Protein AF-A0A352S6Y1-F1 (afdb_monomer)

Mean predicted aligned error: 3.11 Å

Structure (mmCIF, N/CA/C/O backbone):
data_AF-A0A352S6Y1-F1
#
_entry.id   AF-A0A352S6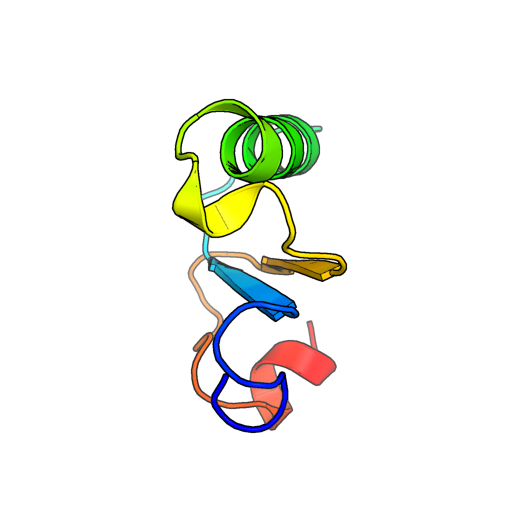Y1-F1
#
loop_
_atom_site.group_PDB
_atom_site.id
_atom_site.type_symbol
_atom_site.label_atom_id
_atom_site.label_alt_id
_atom_site.label_comp_id
_atom_site.label_asym_id
_atom_site.label_entity_id
_atom_site.label_seq_id
_atom_site.pdbx_PDB_ins_code
_atom_site.Cartn_x
_atom_site.Cartn_y
_atom_site.Cartn_z
_atom_site.occupancy
_atom_site.B_iso_or_equiv
_atom_site.auth_seq_id
_atom_site.auth_comp_id
_atom_site.auth_asym_id
_atom_site.auth_atom_id
_atom_site.pdbx_PDB_model_num
ATOM 1 N N . PRO A 1 1 ? 2.228 -6.039 -8.789 1.00 81.75 1 PRO A N 1
ATOM 2 C CA . PRO A 1 1 ? 1.875 -5.993 -10.229 1.00 81.75 1 PRO A CA 1
ATOM 3 C C . PRO A 1 1 ? 3.046 -6.407 -11.137 1.00 81.75 1 PRO A C 1
ATOM 5 O O . PRO A 1 1 ? 4.173 -5.961 -10.898 1.00 81.75 1 PRO A O 1
ATOM 8 N N . PRO A 1 2 ? 2.803 -7.239 -12.165 1.00 81.19 2 PRO A N 1
ATOM 9 C CA . PRO A 1 2 ? 3.812 -7.592 -13.165 1.00 81.19 2 PRO A CA 1
ATOM 10 C C . PRO A 1 2 ? 4.392 -6.366 -13.883 1.00 81.19 2 PRO A C 1
ATOM 12 O O . PRO A 1 2 ? 5.595 -6.334 -14.138 1.00 81.19 2 PRO A O 1
ATOM 15 N N . GLU A 1 3 ? 3.591 -5.313 -14.109 1.00 84.00 3 GLU A N 1
ATOM 16 C CA . GLU A 1 3 ? 4.059 -4.074 -14.758 1.00 84.00 3 GLU A CA 1
ATOM 17 C C . GLU A 1 3 ? 5.084 -3.314 -13.896 1.00 84.00 3 GLU A C 1
ATOM 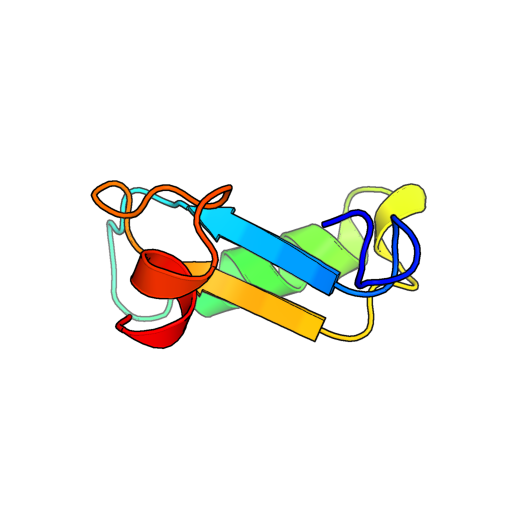19 O O . GLU A 1 3 ? 5.938 -2.597 -14.409 1.00 84.00 3 GLU A O 1
ATOM 24 N N . GLY A 1 4 ? 5.071 -3.531 -12.577 1.00 84.94 4 GLY A N 1
ATOM 25 C CA . GLY A 1 4 ? 6.053 -3.002 -11.624 1.00 84.94 4 GLY A CA 1
ATOM 26 C C . GLY A 1 4 ? 7.328 -3.845 -11.514 1.00 84.94 4 GLY A C 1
ATOM 27 O O . GLY A 1 4 ? 7.957 -3.868 -10.452 1.00 84.94 4 GLY A O 1
ATOM 28 N N . CYS A 1 5 ? 7.680 -4.595 -12.562 1.00 87.50 5 CYS A N 1
ATOM 29 C CA . CYS A 1 5 ? 8.773 -5.570 -12.566 1.00 87.50 5 CYS A CA 1
ATOM 30 C C . CYS A 1 5 ? 8.692 -6.553 -11.384 1.00 87.50 5 CYS A C 1
ATOM 32 O O . CYS A 1 5 ? 9.709 -6.848 -10.765 1.00 87.50 5 CYS A O 1
ATOM 34 N N . SER A 1 6 ? 7.488 -7.004 -11.022 1.00 82.81 6 SER A N 1
ATOM 35 C CA . SER A 1 6 ? 7.195 -7.978 -9.951 1.00 82.81 6 SER A CA 1
ATOM 36 C C . SER A 1 6 ? 7.544 -7.584 -8.505 1.00 82.81 6 SER A C 1
ATOM 38 O O . SER A 1 6 ? 6.927 -8.125 -7.592 1.00 82.81 6 SER A O 1
ATOM 40 N N . TYR A 1 7 ? 8.483 -6.663 -8.261 1.00 89.12 7 TYR A N 1
ATOM 41 C CA . TYR A 1 7 ? 8.966 -6.341 -6.907 1.00 89.12 7 TYR A CA 1
ATOM 42 C C . TYR A 1 7 ? 9.104 -4.842 -6.605 1.00 89.12 7 TYR A C 1
ATOM 44 O O . TYR A 1 7 ? 9.313 -4.481 -5.446 1.00 89.12 7 TYR A O 1
ATOM 52 N N . ARG A 1 8 ? 9.016 -3.949 -7.604 1.00 91.75 8 ARG A N 1
ATOM 53 C CA . ARG A 1 8 ? 9.268 -2.507 -7.398 1.00 91.75 8 ARG A CA 1
ATOM 54 C C . ARG A 1 8 ? 8.056 -1.749 -6.865 1.00 91.75 8 ARG A C 1
ATOM 56 O O . ARG A 1 8 ? 8.242 -0.677 -6.293 1.00 91.75 8 ARG A O 1
ATOM 63 N N . ILE A 1 9 ? 6.858 -2.303 -7.049 1.00 93.38 9 ILE A N 1
ATOM 64 C CA . ILE A 1 9 ? 5.591 -1.732 -6.590 1.00 93.38 9 ILE A CA 1
ATOM 65 C C . ILE A 1 9 ? 4.828 -2.792 -5.798 1.00 93.38 9 ILE A C 1
ATOM 67 O O . ILE A 1 9 ? 4.609 -3.896 -6.304 1.00 93.38 9 ILE A O 1
ATOM 71 N N . ALA A 1 10 ? 4.393 -2.438 -4.593 1.00 94.12 10 ALA A N 1
ATOM 72 C CA . ALA A 1 10 ? 3.431 -3.201 -3.809 1.00 94.12 10 ALA A CA 1
ATOM 73 C C . ALA A 1 10 ? 2.150 -2.382 -3.629 1.00 94.12 10 ALA A C 1
ATOM 75 O O . ALA A 1 10 ? 2.208 -1.195 -3.312 1.00 94.12 10 ALA A O 1
ATOM 76 N N . VAL A 1 11 ? 1.006 -3.033 -3.823 1.00 95.12 11 VAL A N 1
ATOM 77 C CA . VAL A 1 11 ? -0.315 -2.493 -3.488 1.00 95.12 11 VAL A CA 1
ATOM 78 C C . VAL A 1 11 ? -0.852 -3.350 -2.351 1.00 95.12 11 VAL A C 1
ATOM 80 O O . VAL A 1 11 ? -0.828 -4.579 -2.447 1.00 95.12 11 VAL A O 1
ATOM 83 N N . VAL A 1 12 ? -1.250 -2.718 -1.253 1.00 95.19 12 VAL A N 1
ATOM 84 C CA . VAL A 1 12 ? -1.669 -3.395 -0.021 1.00 95.19 12 VAL A CA 1
ATOM 85 C C . VAL A 1 12 ? -3.034 -2.861 0.382 1.00 95.19 12 VAL A C 1
ATOM 87 O O . VAL A 1 12 ? -3.144 -1.674 0.675 1.00 95.19 12 VAL A O 1
ATOM 90 N N . SER A 1 13 ? -4.048 -3.726 0.432 1.00 96.31 13 SER A N 1
ATOM 91 C CA . SER A 1 13 ? -5.318 -3.374 1.066 1.00 96.31 13 SER A CA 1
ATOM 92 C C . SER A 1 13 ? -5.265 -3.664 2.561 1.00 96.31 13 SER A C 1
ATOM 94 O O . SER A 1 13 ? -4.621 -4.620 3.012 1.00 96.31 13 SER A O 1
ATOM 96 N N . MET A 1 14 ? -5.907 -2.814 3.355 1.00 95.56 14 MET A N 1
ATOM 97 C CA . MET A 1 14 ? -5.960 -2.973 4.804 1.00 95.56 14 MET A CA 1
ATOM 98 C C . MET A 1 14 ? -7.296 -2.530 5.385 1.00 95.56 14 MET A C 1
ATOM 100 O O . MET A 1 14 ? -7.892 -1.556 4.950 1.00 95.56 14 MET A O 1
ATOM 104 N N . LYS A 1 15 ? -7.704 -3.184 6.475 1.00 96.44 15 LYS A N 1
ATOM 105 C CA . LYS A 1 15 ? -8.820 -2.724 7.307 1.00 96.44 15 LYS A CA 1
ATOM 106 C C . LYS A 1 15 ? -8.328 -1.661 8.279 1.00 96.44 15 LYS A C 1
ATOM 108 O O . LYS A 1 15 ? -7.626 -1.955 9.255 1.00 96.44 15 LYS A O 1
ATOM 113 N N . LYS A 1 16 ? -8.639 -0.400 8.002 1.00 95.69 16 LYS A N 1
ATOM 114 C CA . LYS A 1 16 ? -8.172 0.732 8.806 1.00 95.69 16 LYS A CA 1
ATOM 115 C C . LYS A 1 16 ? -8.877 0.795 10.162 1.00 95.69 16 LYS A C 1
ATOM 117 O O . LYS A 1 16 ? -10.092 0.867 10.239 1.00 95.69 16 LYS A O 1
ATOM 122 N N . ALA A 1 17 ? -8.089 0.818 11.242 1.00 96.06 17 ALA A N 1
ATOM 123 C CA . ALA A 1 17 ? -8.599 0.870 12.614 1.00 96.06 17 ALA A CA 1
ATOM 124 C C . ALA A 1 17 ? -8.319 2.207 13.324 1.00 96.06 17 ALA A C 1
ATOM 126 O O . ALA A 1 17 ? -9.006 2.553 14.278 1.00 96.06 17 ALA A O 1
ATOM 127 N N . TYR A 1 18 ? -7.302 2.961 12.891 1.00 95.81 18 TYR A N 1
ATOM 128 C CA . TYR A 1 18 ? -6.920 4.232 13.511 1.00 95.81 18 TYR A CA 1
ATOM 129 C C . TYR A 1 18 ? -6.171 5.153 12.532 1.00 95.81 18 TYR A C 1
ATOM 131 O O . TYR A 1 18 ? -5.654 4.722 11.495 1.00 95.81 18 TYR A O 1
ATOM 139 N N . ALA A 1 19 ? -6.101 6.447 12.854 1.00 95.69 19 ALA A N 1
ATOM 1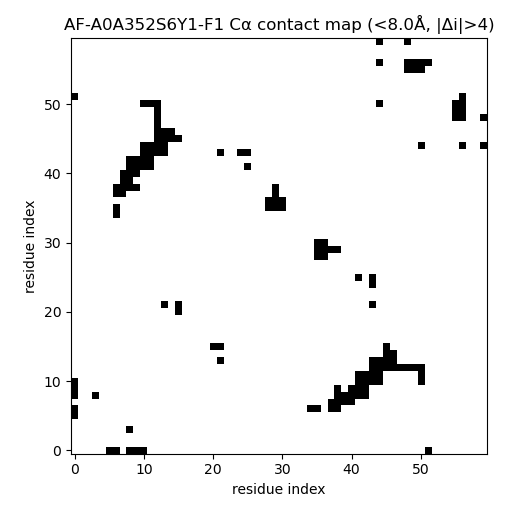40 C CA . ALA A 1 19 ? -5.385 7.433 12.046 1.00 95.69 19 ALA A CA 1
ATOM 141 C C . ALA A 1 19 ? -3.871 7.149 12.033 1.00 95.69 19 ALA A C 1
ATOM 143 O O . ALA A 1 19 ? -3.256 6.924 13.070 1.00 95.69 19 ALA A O 1
ATOM 144 N N . GLY A 1 20 ? -3.255 7.143 10.848 1.00 94.56 20 GLY A N 1
ATOM 145 C CA . GLY A 1 20 ? -1.836 6.801 10.686 1.00 94.56 20 GLY A CA 1
ATOM 146 C C . GLY A 1 20 ? -1.536 5.299 10.588 1.00 94.56 20 GLY A C 1
ATOM 147 O O . GLY A 1 20 ? -0.377 4.939 10.378 1.00 94.56 20 GLY A O 1
ATOM 148 N N . HIS A 1 21 ? -2.549 4.425 10.653 1.00 96.38 21 HIS A N 1
ATOM 149 C CA . HIS A 1 21 ? -2.377 2.976 10.494 1.00 96.38 21 HIS A CA 1
ATOM 150 C C . HIS A 1 21 ? -1.685 2.606 9.163 1.00 96.38 21 HIS A C 1
ATOM 152 O O . HIS A 1 21 ? -0.783 1.772 9.163 1.00 96.38 21 HIS A O 1
ATOM 158 N N . ALA A 1 22 ? -1.981 3.324 8.071 1.00 95.44 22 ALA A N 1
ATOM 159 C CA . ALA A 1 22 ? -1.331 3.128 6.770 1.00 95.44 22 ALA A CA 1
ATOM 160 C C . ALA A 1 22 ? 0.200 3.297 6.818 1.00 95.44 22 ALA A C 1
ATOM 162 O O . ALA A 1 22 ? 0.931 2.468 6.286 1.00 95.44 22 ALA A O 1
ATOM 163 N N . LYS A 1 23 ? 0.714 4.310 7.534 1.00 95.25 23 LYS A N 1
ATOM 164 C CA . LYS A 1 23 ? 2.168 4.528 7.664 1.00 95.25 23 LYS A CA 1
ATOM 165 C C . LYS A 1 23 ? 2.852 3.357 8.367 1.00 95.25 23 LYS A C 1
ATOM 167 O O . LYS A 1 23 ? 3.944 2.958 7.975 1.00 95.25 23 LYS A O 1
ATOM 172 N N . ARG A 1 24 ? 2.200 2.776 9.380 1.00 95.06 24 ARG A N 1
ATOM 173 C CA . ARG A 1 24 ? 2.708 1.580 10.070 1.00 95.06 24 ARG A CA 1
ATOM 174 C C . ARG A 1 24 ? 2.820 0.394 9.113 1.00 95.06 24 ARG A C 1
ATOM 176 O O . ARG A 1 24 ? 3.829 -0.303 9.151 1.00 95.06 24 ARG A O 1
ATOM 183 N N . VAL A 1 25 ? 1.822 0.191 8.251 1.00 95.00 25 VAL A N 1
ATOM 184 C CA . VAL A 1 25 ? 1.853 -0.866 7.228 1.00 95.00 25 VAL A CA 1
ATOM 185 C C . VAL A 1 25 ? 2.985 -0.620 6.229 1.00 95.00 25 VAL A C 1
ATOM 187 O O . VAL A 1 25 ? 3.767 -1.533 5.983 1.00 95.00 25 VAL A O 1
ATOM 190 N N . MET A 1 26 ? 3.156 0.613 5.738 1.00 94.50 26 MET A N 1
ATOM 191 C CA . MET A 1 26 ? 4.251 0.962 4.817 1.00 94.50 26 MET A CA 1
ATOM 192 C C . MET A 1 26 ? 5.631 0.633 5.402 1.00 94.50 26 MET A C 1
ATOM 194 O O . MET A 1 26 ? 6.429 -0.049 4.761 1.00 94.50 26 MET A O 1
ATOM 198 N N . PHE A 1 27 ? 5.906 1.051 6.642 1.00 94.12 27 PHE A N 1
ATOM 199 C CA . PHE A 1 27 ? 7.175 0.718 7.297 1.00 94.12 27 PHE A CA 1
ATOM 200 C C . PHE A 1 27 ? 7.318 -0.783 7.580 1.00 94.12 27 PHE A C 1
ATOM 202 O O . PHE A 1 27 ? 8.427 -1.314 7.501 1.00 94.12 27 PHE A O 1
ATOM 209 N N . GLY A 1 28 ? 6.217 -1.483 7.864 1.00 94.31 28 GLY A N 1
ATOM 210 C CA . GLY A 1 28 ? 6.210 -2.938 8.016 1.00 94.31 28 GLY A CA 1
ATOM 211 C C . GLY A 1 28 ? 6.627 -3.657 6.733 1.00 94.31 28 GLY A C 1
ATOM 212 O O . GLY A 1 28 ? 7.487 -4.533 6.778 1.00 94.31 28 GLY A O 1
ATOM 213 N N . VAL A 1 29 ? 6.095 -3.240 5.581 1.00 93.00 29 VAL A N 1
ATOM 214 C CA . VAL A 1 29 ? 6.442 -3.819 4.272 1.00 93.00 29 VAL A CA 1
ATOM 215 C C . VAL A 1 29 ? 7.936 -3.655 3.971 1.00 93.00 29 VAL A C 1
ATOM 217 O O . VAL A 1 29 ? 8.570 -4.617 3.549 1.00 93.00 29 VAL A O 1
ATOM 220 N N . TRP A 1 30 ? 8.534 -2.495 4.256 1.00 93.19 30 TRP A N 1
ATOM 221 C CA . TRP A 1 30 ? 9.970 -2.286 4.023 1.00 93.19 30 TRP A CA 1
ATOM 222 C C . TRP A 1 30 ? 10.903 -3.026 4.985 1.00 93.19 30 TRP A C 1
ATOM 224 O O . TRP A 1 30 ? 12.040 -3.317 4.617 1.00 93.19 30 TRP A O 1
ATOM 234 N N . SER A 1 31 ? 10.465 -3.291 6.216 1.00 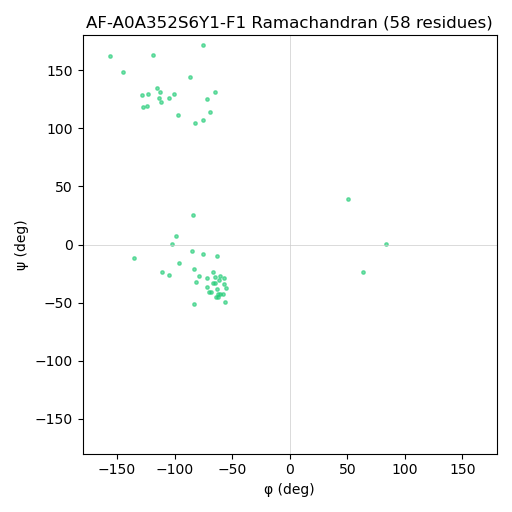90.56 31 SER A N 1
ATOM 235 C CA . SER A 1 31 ? 11.350 -3.784 7.281 1.00 90.56 31 SER A CA 1
ATOM 236 C C . SER A 1 31 ? 11.193 -5.268 7.596 1.00 90.56 31 SER A C 1
ATOM 238 O O . SER A 1 31 ? 12.142 -5.882 8.079 1.00 90.56 31 SER A O 1
ATOM 240 N N . PHE A 1 32 ? 10.025 -5.859 7.337 1.00 91.81 32 PHE A N 1
ATOM 241 C CA . PHE A 1 32 ? 9.717 -7.193 7.847 1.00 91.81 32 PHE A CA 1
ATOM 242 C C . PHE A 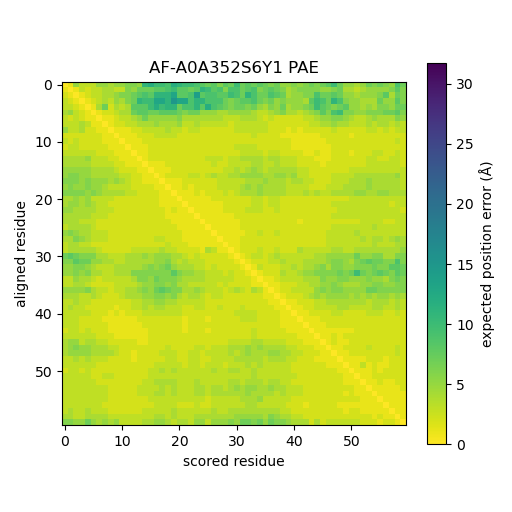1 32 ? 10.287 -8.321 6.977 1.00 91.81 32 PHE A C 1
ATOM 244 O O . PHE A 1 32 ? 10.968 -9.210 7.484 1.00 91.81 32 PHE A O 1
ATOM 251 N N . LEU A 1 33 ? 10.042 -8.294 5.662 1.00 90.31 33 LEU A N 1
ATOM 252 C CA . LEU A 1 33 ? 10.490 -9.343 4.741 1.00 90.31 33 LEU A CA 1
ATOM 253 C C . LEU A 1 33 ? 11.556 -8.818 3.787 1.00 90.31 33 LEU A C 1
ATOM 255 O O . LEU A 1 33 ? 11.358 -7.824 3.089 1.00 90.31 33 LEU A O 1
ATOM 259 N N . ARG A 1 34 ? 12.656 -9.569 3.659 1.00 88.94 34 ARG A N 1
ATOM 260 C CA . ARG A 1 34 ? 13.778 -9.222 2.767 1.00 88.94 34 ARG A CA 1
ATOM 261 C C . ARG A 1 34 ? 13.363 -9.043 1.304 1.00 88.94 34 ARG A C 1
ATOM 263 O O . ARG A 1 34 ? 13.976 -8.259 0.589 1.00 88.94 34 ARG A O 1
ATOM 270 N N . GLN A 1 35 ? 12.309 -9.736 0.874 1.00 84.44 35 GLN A N 1
ATOM 271 C CA . GLN A 1 35 ? 11.774 -9.655 -0.487 1.00 84.44 35 GLN A CA 1
ATOM 272 C C . GLN A 1 35 ? 11.206 -8.268 -0.834 1.00 84.44 35 GLN A C 1
ATOM 274 O O . GLN A 1 35 ? 11.249 -7.874 -1.997 1.00 84.44 35 GLN A O 1
ATOM 279 N N . PHE A 1 36 ? 10.725 -7.515 0.159 1.00 89.19 36 PHE A N 1
ATOM 280 C CA . PHE A 1 36 ? 10.089 -6.207 -0.037 1.00 89.19 36 PHE A CA 1
ATOM 281 C C . PHE A 1 36 ? 10.997 -5.016 0.312 1.00 89.19 36 PHE A C 1
ATOM 283 O O . PHE A 1 36 ? 10.611 -3.862 0.140 1.00 89.19 36 PHE A O 1
ATOM 290 N N . MET A 1 37 ? 12.243 -5.267 0.731 1.00 88.06 37 MET A N 1
ATOM 291 C CA . MET A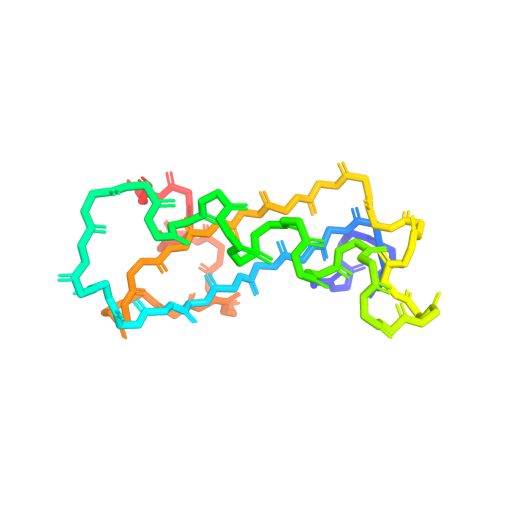 1 37 ? 13.200 -4.203 1.072 1.00 88.06 37 MET A CA 1
ATOM 292 C C . MET A 1 37 ? 13.525 -3.279 -0.111 1.00 88.06 37 MET A C 1
ATOM 294 O O . MET A 1 37 ? 13.808 -2.102 0.084 1.00 88.06 37 MET A O 1
ATOM 298 N N . TYR A 1 38 ? 13.488 -3.801 -1.341 1.00 89.00 38 TYR A N 1
ATOM 299 C CA . TYR A 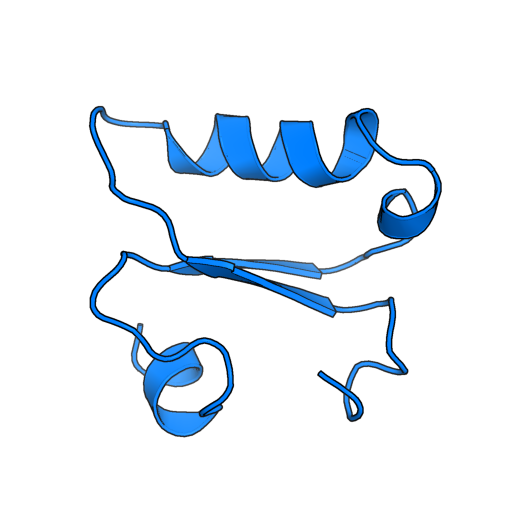1 38 ? 13.773 -3.036 -2.564 1.00 89.00 38 TYR A CA 1
ATOM 300 C C . TYR A 1 38 ? 12.516 -2.550 -3.289 1.00 89.00 38 TYR A C 1
ATOM 302 O O . TYR A 1 38 ? 12.600 -2.022 -4.404 1.00 89.00 38 TYR A O 1
ATOM 310 N N . THR A 1 39 ? 11.346 -2.728 -2.681 1.00 92.00 39 THR A N 1
ATOM 311 C CA . THR A 1 39 ? 10.099 -2.187 -3.208 1.00 92.00 39 THR A CA 1
ATOM 312 C C . THR A 1 39 ? 10.142 -0.671 -3.069 1.00 92.00 39 THR A C 1
ATOM 314 O O . THR A 1 39 ? 10.213 -0.140 -1.966 1.00 92.00 39 THR A O 1
ATOM 317 N N . LYS A 1 40 ? 10.163 0.048 -4.194 1.00 92.56 40 LYS A N 1
ATOM 318 C CA . LYS A 1 40 ? 10.326 1.510 -4.198 1.00 92.56 40 LYS A CA 1
ATOM 319 C C . LYS A 1 40 ? 9.020 2.242 -3.919 1.00 92.56 40 LYS A C 1
ATOM 321 O O . LYS A 1 40 ? 9.044 3.314 -3.328 1.00 92.56 40 LYS A O 1
ATOM 326 N N . PHE A 1 41 ? 7.905 1.662 -4.349 1.00 92.88 41 PHE A N 1
ATOM 327 C CA . PHE A 1 41 ? 6.583 2.258 -4.213 1.00 92.88 41 PHE A CA 1
ATOM 328 C C . PHE A 1 41 ? 5.663 1.315 -3.449 1.00 92.88 41 PHE A C 1
ATOM 330 O O . PHE A 1 41 ? 5.544 0.139 -3.794 1.00 92.88 41 PHE A O 1
ATOM 337 N N . ILE A 1 42 ? 5.009 1.847 -2.422 1.00 94.62 42 ILE A N 1
ATOM 338 C CA . ILE A 1 42 ? 3.978 1.148 -1.661 1.00 94.62 42 ILE A CA 1
ATOM 339 C C . ILE A 1 42 ? 2.730 2.016 -1.720 1.00 94.62 42 ILE A C 1
ATOM 341 O O . ILE A 1 42 ? 2.756 3.157 -1.260 1.00 94.62 42 ILE A O 1
ATOM 345 N N . VAL A 1 43 ? 1.660 1.469 -2.286 1.00 95.06 43 VAL A N 1
ATOM 346 C CA . VAL A 1 43 ? 0.330 2.078 -2.282 1.00 95.06 43 VAL A CA 1
ATOM 347 C C . VAL A 1 43 ? -0.509 1.314 -1.271 1.00 95.06 43 VAL A C 1
ATOM 349 O O . VAL A 1 43 ? -0.572 0.085 -1.318 1.00 95.06 43 VAL A O 1
ATOM 352 N N . VAL A 1 44 ? -1.101 2.034 -0.325 1.00 96.31 44 VAL A N 1
ATOM 353 C CA . VAL A 1 44 ? -1.968 1.451 0.699 1.00 96.31 44 VAL A CA 1
ATOM 354 C C . VAL A 1 44 ? -3.384 1.923 0.432 1.00 96.31 44 VAL A C 1
ATOM 356 O O . VAL A 1 44 ? -3.615 3.128 0.400 1.00 96.31 44 VAL A O 1
ATOM 359 N N . VAL A 1 45 ? -4.294 0.973 0.253 1.00 96.62 45 VAL A N 1
ATOM 360 C CA . VAL A 1 45 ? -5.721 1.202 0.001 1.00 96.62 45 VAL A CA 1
ATOM 361 C C . VAL A 1 45 ? -6.552 0.574 1.123 1.00 96.62 45 VAL A C 1
ATOM 363 O O . VAL A 1 45 ? -6.040 -0.242 1.901 1.00 96.62 45 VAL A O 1
ATOM 366 N N . ASP A 1 46 ? -7.812 0.978 1.249 1.00 96.19 46 ASP A N 1
ATOM 367 C CA . ASP A 1 46 ? -8.754 0.356 2.183 1.00 96.19 46 ASP A CA 1
ATOM 368 C C . ASP A 1 46 ? -9.232 -1.018 1.649 1.00 96.19 46 ASP A C 1
ATOM 370 O O . ASP A 1 46 ? -8.840 -1.455 0.562 1.00 96.19 46 ASP A O 1
ATOM 374 N N . ASP A 1 47 ? -9.968 -1.787 2.458 1.00 95.94 47 ASP A N 1
ATOM 375 C CA . ASP A 1 47 ? -10.318 -3.184 2.158 1.00 95.94 47 ASP A CA 1
ATOM 376 C C . ASP A 1 47 ? -11.413 -3.368 1.099 1.00 95.94 47 ASP A C 1
ATOM 378 O O . ASP A 1 47 ? -11.654 -4.498 0.672 1.00 95.94 47 ASP A O 1
ATOM 382 N N . ASP A 1 48 ? -12.045 -2.280 0.675 1.00 95.81 48 ASP A N 1
ATOM 383 C CA . ASP A 1 48 ? -13.062 -2.220 -0.372 1.00 95.81 48 ASP A CA 1
ATOM 384 C C . ASP A 1 48 ? -12.487 -2.102 -1.795 1.00 95.81 48 ASP A C 1
ATOM 386 O O . ASP A 1 48 ? -13.248 -2.195 -2.754 1.00 95.81 48 ASP A O 1
ATOM 390 N N . ILE A 1 49 ? -11.165 -1.955 -1.938 1.00 96.06 49 ILE A N 1
ATOM 391 C CA . ILE A 1 49 ? -10.471 -1.830 -3.229 1.00 96.06 49 ILE A CA 1
ATOM 392 C C . ILE A 1 49 ? -9.825 -3.150 -3.658 1.00 96.06 49 ILE A C 1
ATOM 394 O O . ILE A 1 49 ? -9.022 -3.733 -2.913 1.00 96.06 49 ILE A O 1
ATOM 398 N N . ASP A 1 50 ? -10.074 -3.587 -4.898 1.00 94.69 50 ASP A N 1
ATOM 399 C CA . ASP A 1 50 ? -9.323 -4.690 -5.499 1.00 94.69 50 ASP A CA 1
ATOM 400 C C . ASP A 1 50 ? -7.920 -4.232 -5.921 1.00 94.69 50 ASP A C 1
ATOM 402 O O . ASP A 1 50 ? -7.699 -3.574 -6.936 1.00 94.69 50 ASP A O 1
ATOM 406 N N . VAL A 1 51 ? -6.918 -4.677 -5.161 1.00 94.75 51 VAL A N 1
ATOM 407 C CA . VAL A 1 51 ? -5.492 -4.405 -5.409 1.00 94.75 51 VAL A CA 1
ATOM 408 C C . VAL A 1 51 ? -4.954 -4.974 -6.727 1.00 94.75 51 VAL A C 1
ATOM 410 O O . VAL A 1 51 ? -3.801 -4.700 -7.084 1.00 94.75 51 VAL A O 1
ATOM 413 N N . ARG A 1 52 ? -5.724 -5.821 -7.420 1.00 92.81 52 ARG A N 1
ATOM 414 C CA . ARG A 1 52 ? -5.366 -6.38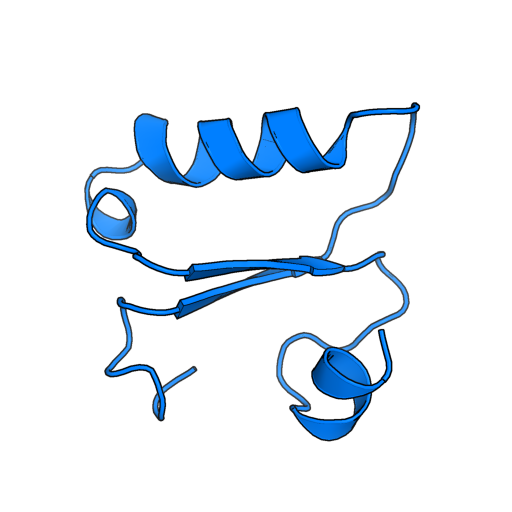8 -8.727 1.00 92.81 52 ARG A CA 1
ATOM 415 C C . ARG A 1 52 ? -5.975 -5.619 -9.898 1.00 92.81 52 ARG A C 1
ATOM 417 O O . ARG A 1 52 ? -5.475 -5.800 -11.009 1.00 92.81 52 ARG A O 1
ATOM 424 N N . ASP A 1 53 ? -6.976 -4.765 -9.671 1.00 94.62 53 ASP A N 1
ATOM 425 C CA . ASP A 1 53 ? -7.510 -3.863 -10.693 1.00 94.62 53 ASP A CA 1
ATOM 426 C C . ASP A 1 53 ? -6.878 -2.473 -10.567 1.00 94.62 53 ASP A C 1
ATOM 428 O O . ASP A 1 53 ? -7.135 -1.698 -9.646 1.00 94.62 53 ASP A O 1
ATOM 432 N N . TRP A 1 54 ? -6.058 -2.120 -11.555 1.00 91.31 54 TRP A N 1
ATOM 433 C CA . TRP A 1 54 ? -5.413 -0.814 -11.607 1.00 91.31 54 TRP A CA 1
ATOM 434 C C . TRP A 1 54 ? -6.388 0.360 -11.673 1.00 91.31 54 TRP A C 1
ATOM 436 O O . TRP A 1 54 ? -6.029 1.449 -11.230 1.00 91.31 54 TRP A O 1
ATOM 446 N N . LYS A 1 55 ? -7.596 0.182 -12.213 1.00 93.44 55 LYS A N 1
ATOM 447 C CA . LYS A 1 55 ? -8.581 1.270 -12.276 1.00 93.44 55 LYS A CA 1
ATOM 448 C C . LYS A 1 55 ? -9.093 1.637 -10.889 1.00 93.44 55 LYS A C 1
ATOM 450 O O . LYS A 1 55 ? -9.205 2.825 -10.600 1.00 93.44 55 LYS A O 1
ATOM 455 N N . GLU A 1 56 ? -9.348 0.645 -10.042 1.00 94.44 56 GLU A N 1
ATOM 456 C CA . GLU A 1 56 ? -9.779 0.875 -8.661 1.00 94.44 56 GLU A CA 1
ATOM 457 C C . GLU A 1 56 ? -8.639 1.447 -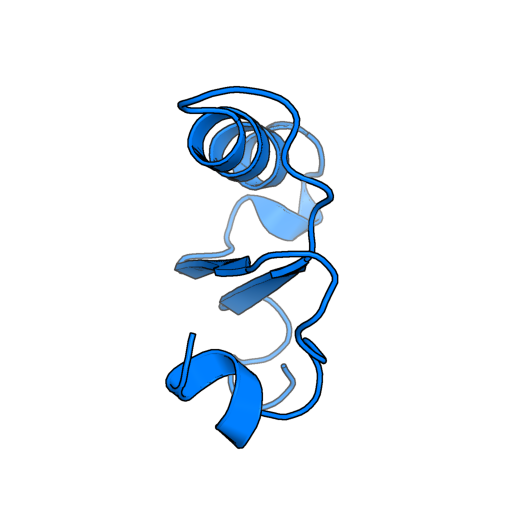7.812 1.00 94.44 56 GLU A C 1
ATOM 459 O O . GLU A 1 56 ? -8.836 2.411 -7.078 1.00 94.44 56 GLU A O 1
ATOM 464 N N . VAL A 1 57 ? -7.416 0.934 -7.986 1.00 92.75 57 VAL A N 1
ATOM 465 C CA . VAL A 1 57 ? -6.229 1.420 -7.259 1.00 92.75 57 VAL A CA 1
ATOM 466 C C . VAL A 1 57 ? -5.864 2.867 -7.612 1.00 92.75 57 VAL A C 1
ATOM 468 O O . VAL A 1 57 ? -5.336 3.571 -6.763 1.00 92.75 57 VAL A O 1
ATOM 471 N N . ILE A 1 58 ? -6.099 3.312 -8.851 1.00 92.62 58 ILE A N 1
ATOM 472 C CA . ILE A 1 58 ? -5.854 4.707 -9.270 1.00 92.62 58 ILE A CA 1
ATOM 473 C C . ILE A 1 58 ? -6.983 5.645 -8.814 1.00 92.62 58 ILE A C 1
ATOM 475 O O . ILE A 1 58 ? -6.760 6.846 -8.676 1.00 92.62 58 ILE A O 1
ATOM 479 N N . TRP A 1 59 ? -8.196 5.119 -8.636 1.00 94.81 59 TRP A N 1
ATOM 480 C CA . TRP A 1 59 ? -9.332 5.887 -8.131 1.00 94.81 59 TRP A CA 1
ATOM 481 C C . TRP A 1 59 ? -9.199 6.213 -6.636 1.00 94.81 59 TRP A C 1
ATOM 483 O O . TRP A 1 59 ? -9.596 7.306 -6.226 1.00 94.81 59 TRP A O 1
ATOM 493 N N . ALA A 1 60 ? -8.645 5.276 -5.863 1.00 90.06 60 ALA A N 1
ATOM 494 C CA . ALA A 1 60 ? -8.351 5.416 -4.437 1.00 90.06 60 ALA A CA 1
ATOM 495 C C . ALA A 1 60 ? -7.194 6.394 -4.155 1.00 90.06 60 ALA A C 1
ATOM 497 O O . ALA A 1 60 ? -7.306 7.160 -3.168 1.00 90.06 60 ALA A O 1
#

Solvent-accessible surface area (backbone atoms only — not comparable to full-atom values): 3679 Å² total; per-residue (Å²): 80,72,92,36,73,65,42,37,32,45,66,43,61,39,83,83,85,57,91,67,47,64,60,56,50,53,55,44,49,46,69,72,44,81,82,34,52,72,34,78,40,77,48,76,46,50,69,90,48,53,73,83,40,66,70,49,59,70,72,107

pLDDT: mean 92.6, std 3.91, range [81.19, 96.62]

Secondary structure (DSSP, 8-state):
-GGGTTTSEEEEEE---STTHHHHHHHHHHHH-GGGTT--EEEEEETTS-TT-HHHHHH-

Radius of gyration: 11.5 Å; Cα contacts (8 Å, |Δi|>4): 75; chains: 1; bounding box: 27×17×28 Å

Foldseek 3Di:
DVVCVVAQEEEEEDADDDPCVQVVVVVCQCPPDPSNVNHNYYQYHYPVADSVDPVRSVVD

Nearest PDB structures (foldseek):
  5m1d-assembly1_C  TM=1.006E+00  e=3.200E-08  Escherichia coli
  5m1d-assembly1_B  TM=1.007E+00  e=5.643E-08  Escherichia coli
  5m1d-assembly1_A  TM=1.007E+00  e=6.502E-08  Escherichia coli
  2idb-assembly1_C-2  TM=1.005E+00  e=8.633E-08  Escherichia coli K-12
  5m1b-assembly1_A-2  TM=1.002E+00  e=1.634E-07  Escherichia coli CFT073

Sequence (60 aa):
PPEGCSYRIAVVSMKKAYAGHAKRVMFGVWSFLRQFMYTKFIVVVDDDIDVRDWKEVIWA